Protein 7C65 (pdb70)

Solvent-accessible surface area: 5683 Å² total; per-residue (Å²): 187,48,14,76,84,1,59,52,103,42,13,69,70,55,2,42,142,18,132,49,23,1,0,0,1,0,31,0,59,175,12,34,79,0,89,146,19,50,82,52,2,50,90,0,21,146,149,16,66,62,88,3,85,8,17,46,0,32,26,88,76,5,88,62,4,9,56,142,61,31,28,217,57,25,5,2,5,5,1,2,33,120,34,112,103,96,43,52,22,105,26,97,47,60,63,113,62,3,20,98,8,0,75,162,39,103

B-factor: mean 19.18, std 9.58, range [7.6, 83.59]

Structure (mmCIF, N/CA/C/O backbone):
data_7C65
#
_entry.id   7C65
#
_cell.length_a   24.004
_cell.length_b   64.333
_cell.length_c   29.487
_cell.angle_alpha   90.000
_cell.angle_beta   96.010
_cell.angle_gamma   90.000
#
_symmetry.space_group_name_H-M   'P 1 21 1'
#
loop_
_entity.id
_entity.type
_entity.pdbx_description
1 polymer 'Thioredoxin M1, chloroplastic'
2 non-polymer 'SODIUM ION'
3 water water
#
loop_
_atom_site.group_PDB
_atom_site.id
_atom_site.type_symbol
_atom_site.label_atom_id
_atom_site.label_alt_id
_atom_site.label_comp_id
_atom_site.label_asym_id
_atom_site.label_entity_id
_atom_site.label_seq_id
_atom_site.pdbx_PDB_ins_code
_atom_site.Cartn_x
_atom_site.Cartn_y
_atom_site.Cartn_z
_atom_site.occupancy
_atom_site.B_iso_or_equiv
_atom_site.auth_seq_id
_atom_site.auth_comp_id
_atom_site.auth_asym_id
_atom_site.auth_atom_id
_atom_site.pdbx_PDB_model_num
ATOM 1 N N . THR A 1 4 ? 1.893 7.991 -20.779 1.00 30.06 7 THR A N 1
ATOM 2 C CA . THR A 1 4 ? 2.098 9.224 -20.010 1.00 25.52 7 THR A CA 1
ATOM 3 C C . THR A 1 4 ? 0.831 9.754 -19.388 1.00 22.06 7 THR A C 1
ATOM 4 O O . THR A 1 4 ? -0.186 9.899 -20.088 1.00 23.13 7 THR A O 1
ATOM 8 N N . GLY A 1 5 ? 0.800 10.065 -18.097 1.00 19.36 8 GLY A N 1
ATOM 9 C CA . GLY A 1 5 ? -0.461 10.590 -17.538 1.00 17.87 8 GLY A CA 1
ATOM 10 C C . GLY A 1 5 ? -0.065 11.345 -16.275 1.00 15.73 8 GLY A C 1
ATOM 11 O O . GLY A 1 5 ? 1.089 11.729 -16.032 1.00 18.61 8 GLY A O 1
ATOM 12 N N . ILE A 1 6 ? -1.088 11.552 -15.452 1.00 15.56 9 ILE A N 1
ATOM 13 C CA . ILE A 1 6 ? -0.877 12.358 -14.256 1.00 14.22 9 ILE A CA 1
ATOM 14 C C . ILE A 1 6 ? -0.053 11.565 -13.248 1.00 13.66 9 ILE A C 1
ATOM 15 O O . ILE A 1 6 ? 0.006 10.342 -13.257 1.00 15.08 9 ILE A O 1
ATOM 20 N N . PRO A 1 7 ? 0.603 12.303 -12.351 1.00 13.52 10 PRO A N 1
ATOM 21 C CA . PRO A 1 7 ? 1.361 11.635 -11.290 1.00 14.08 10 PRO A CA 1
ATOM 22 C C . PRO A 1 7 ? 0.478 10.778 -10.377 1.00 12.13 10 PRO A C 1
ATOM 23 O O . PRO A 1 7 ? -0.728 10.964 -10.248 1.00 12.86 10 PRO A O 1
ATOM 27 N N . VAL A 1 8 ? 1.166 9.818 -9.749 1.00 13.35 11 VAL A N 1
ATOM 28 C CA . VAL A 1 8 ? 0.529 8.880 -8.862 1.00 12.87 11 VAL A CA 1
ATOM 29 C C . VAL A 1 8 ? 0.533 9.35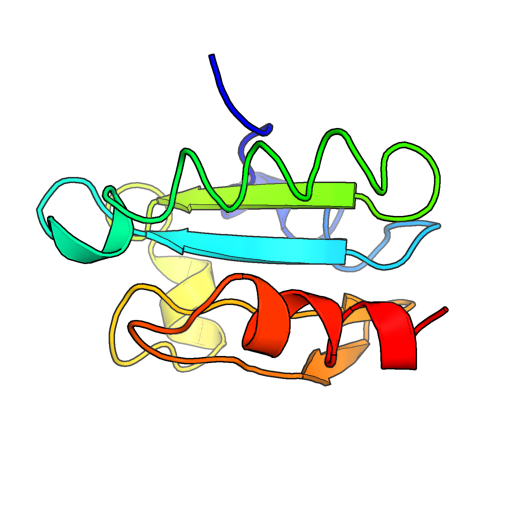5 -7.422 1.00 10.89 11 VAL A C 1
ATOM 30 O O . VAL A 1 8 ? 1.523 9.976 -6.986 1.00 12.00 11 VAL A O 1
ATOM 34 N N . VAL A 1 9 ? -0.532 9.091 -6.657 1.00 11.39 12 VAL A N 1
ATOM 35 C CA . VAL A 1 9 ? -0.494 9.147 -5.201 1.00 11.69 12 VAL A CA 1
ATOM 36 C C . VAL A 1 9 ? -0.791 7.717 -4.708 1.00 11.61 12 VAL A C 1
ATOM 37 O O . VAL A 1 9 ? -1.485 6.928 -5.320 1.00 12.52 12 VAL A O 1
ATOM 41 N N . ASN A 1 10 ? -0.209 7.418 -3.532 1.00 12.55 13 ASN A N 1
ATOM 42 C CA . ASN A 1 10 ? -0.429 6.106 -2.935 1.00 13.57 13 ASN A CA 1
ATOM 43 C C . ASN A 1 10 ? -0.683 6.302 -1.433 1.00 14.21 13 ASN A C 1
ATOM 44 O O . ASN A 1 10 ? -0.737 7.433 -0.928 1.00 14.49 13 ASN A O 1
ATOM 49 N N . ASP A 1 11 ? -0.832 5.188 -0.754 1.00 15.86 14 ASP A N 1
ATOM 50 C CA . ASP A 1 11 ? -1.190 5.293 0.658 1.00 16.42 14 ASP A CA 1
ATOM 51 C C . ASP A 1 11 ? -0.083 6.011 1.4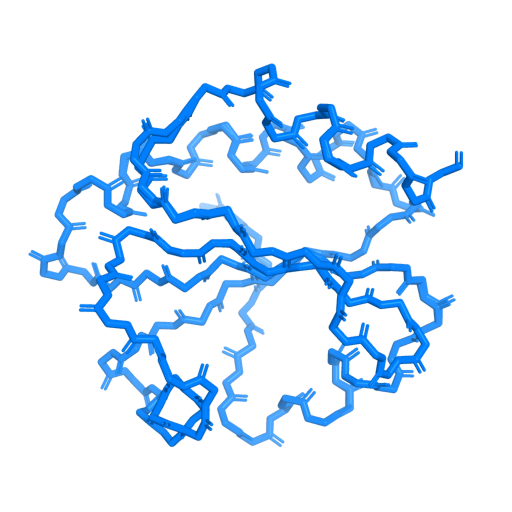14 1.00 18.04 14 ASP A C 1
ATOM 52 O O . ASP A 1 11 ? -0.352 6.810 2.333 1.00 20.82 14 ASP A O 1
ATOM 57 N N . SER A 1 12 ? 1.171 5.762 1.067 1.00 18.82 15 SER A N 1
ATOM 58 C CA . SER A 1 12 ? 2.300 6.398 1.714 1.00 22.69 15 SER A CA 1
ATOM 59 C C . SER A 1 12 ? 2.371 7.925 1.600 1.00 20.41 15 SER A C 1
ATOM 60 O O . SER A 1 12 ? 2.821 8.610 2.514 1.00 21.94 15 SER A O 1
ATOM 63 N N . THR A 1 13 ? 1.916 8.419 0.461 1.00 16.83 16 THR A N 1
ATOM 64 C CA . THR A 1 13 ? 2.073 9.866 0.100 1.00 15.13 16 THR A CA 1
ATOM 65 C C . THR A 1 13 ? 0.775 10.637 0.149 1.00 13.21 16 THR A C 1
ATOM 66 O O . THR A 1 13 ? 0.765 11.812 -0.181 1.00 14.39 16 THR A O 1
ATOM 70 N N . TRP A 1 14 ? -0.328 9.984 0.559 1.00 13.04 17 TRP A N 1
ATOM 71 C CA . TRP A 1 14 ? -1.629 10.662 0.598 1.00 12.54 17 TRP A CA 1
ATOM 72 C C . TRP A 1 14 ? -1.595 11.939 1.422 1.00 12.13 17 TRP A C 1
ATOM 73 O O . TRP A 1 14 ? -2.037 13.013 0.971 1.00 11.71 17 TRP A O 1
ATOM 84 N N . ASP A 1 15 ? -1.075 11.864 2.638 1.00 13.29 18 ASP A N 1
ATOM 85 C CA . ASP A 1 15 ? -1.058 13.045 3.470 1.00 15.36 18 ASP A CA 1
ATOM 86 C C . ASP A 1 15 ? -0.252 14.173 2.868 1.00 15.07 18 ASP A C 1
ATOM 87 O O . ASP A 1 15 ? -0.682 15.333 2.751 1.00 15.74 18 ASP A O 1
ATOM 92 N N A SER A 1 16 ? 0.999 13.872 2.444 0.61 15.98 19 SER A N 1
ATOM 93 N N B SER A 1 16 ? 0.994 13.904 2.438 0.39 16.15 19 SER A N 1
ATOM 94 C CA A SER A 1 16 ? 1.910 14.899 1.961 0.61 15.84 19 SER A CA 1
ATOM 95 C CA B SER A 1 16 ? 1.765 15.061 1.976 0.39 16.03 19 SER A CA 1
ATOM 96 C C A SER A 1 16 ? 1.525 15.448 0.575 0.61 14.52 19 SER A C 1
ATOM 97 C C B SER A 1 16 ? 1.269 15.553 0.622 0.39 14.74 19 SER A C 1
ATOM 98 O O A SER A 1 16 ? 1.801 16.654 0.374 0.61 16.99 19 SER A O 1
ATOM 99 O O B SER A 1 16 ? 1.170 16.764 0.400 0.39 14.02 19 SER A O 1
ATOM 104 N N . LEU A 1 17 ? 0.948 14.673 -0.306 1.00 12.56 20 LEU A N 1
ATOM 105 C CA . LEU A 1 17 ? 0.612 15.159 -1.640 1.00 11.91 20 LEU A CA 1
ATOM 106 C C . LEU A 1 17 ? -0.797 15.711 -1.744 1.00 10.87 20 LEU A C 1
ATOM 107 O O . LEU A 1 17 ? -1.017 16.670 -2.503 1.00 11.89 20 LEU A O 1
ATOM 112 N N . VAL A 1 18 ? -1.731 15.130 -1.005 1.00 10.65 21 VAL A N 1
ATOM 113 C CA . VAL A 1 18 ? -3.150 15.544 -1.166 1.00 10.20 21 VAL A CA 1
ATOM 114 C C . VAL A 1 18 ? -3.508 16.443 -0.005 1.00 10.02 21 VAL A C 1
ATOM 115 O O . VAL A 1 18 ? -3.920 17.595 -0.182 1.00 12.41 21 VAL A O 1
ATOM 119 N N . LEU A 1 19 ? -3.376 15.976 1.256 1.00 10.85 22 LEU A N 1
ATOM 120 C CA . LEU A 1 19 ? -3.954 16.733 2.361 1.00 11.60 22 LEU A CA 1
ATOM 121 C C . LEU A 1 19 ? -3.131 17.988 2.703 1.00 11.88 22 LEU A C 1
ATOM 122 O O . LEU A 1 19 ? -3.692 18.945 3.232 1.00 13.44 22 LEU A O 1
ATOM 127 N N . LYS A 1 20 ? -1.835 17.952 2.396 1.00 13.01 23 LYS A N 1
ATOM 128 C CA . LYS A 1 20 ? -0.964 19.092 2.758 1.00 13.85 23 LYS A CA 1
ATOM 129 C C . LYS A 1 20 ? -0.629 19.937 1.554 1.00 13.85 23 LYS A C 1
ATOM 130 O O . LYS A 1 20 ? 0.224 20.844 1.609 1.00 16.81 23 LYS A O 1
ATOM 136 N N . ALA A 1 21 ? -1.260 19.704 0.412 1.00 12.91 24 ALA A N 1
ATOM 137 C CA . ALA A 1 21 ? -0.922 20.483 -0.771 1.00 13.86 24 ALA A CA 1
ATOM 138 C C . ALA A 1 21 ? -1.215 21.963 -0.665 1.00 13.88 24 ALA A C 1
ATOM 139 O O . ALA A 1 21 ? -2.163 22.359 0.025 1.00 14.84 24 ALA A O 1
ATOM 141 N N A ASP A 1 22 ? -0.433 22.799 -1.324 0.38 16.00 25 ASP A N 1
ATOM 142 N N B ASP A 1 22 ? -0.413 22.758 -1.336 0.62 16.08 25 ASP A N 1
ATOM 143 C CA A ASP A 1 22 ? -0.658 24.238 -1.383 0.38 16.97 25 ASP A CA 1
ATOM 144 C CA B ASP A 1 22 ? -0.623 24.199 -1.374 0.62 16.88 25 ASP A CA 1
ATOM 145 C C A ASP A 1 22 ? -1.531 24.778 -2.506 0.38 17.32 25 ASP A C 1
ATOM 146 C C B ASP A 1 22 ? -1.827 24.562 -2.231 0.62 16.54 25 ASP A C 1
ATOM 147 O O A ASP A 1 22 ? -1.670 26.018 -2.574 0.38 20.30 25 ASP A O 1
ATOM 148 O O B ASP A 1 22 ? -2.545 25.525 -1.964 0.62 20.10 25 ASP A O 1
ATOM 157 N N A GLU A 1 23 ? -2.105 23.970 -3.358 0.33 16.02 26 GLU A N 1
ATOM 158 N N B GLU A 1 23 ? -2.094 23.817 -3.280 0.67 16.20 26 GLU A N 1
ATOM 159 C CA A GLU A 1 23 ? -3.115 24.241 -4.345 0.33 15.36 26 GLU A CA 1
ATOM 160 C CA B GLU A 1 23 ? -2.999 24.014 -4.379 0.67 15.05 26 GLU A CA 1
ATOM 161 C C A GLU A 1 23 ? -4.230 23.209 -4.200 0.33 13.63 26 GLU A C 1
ATOM 162 C C B GLU A 1 23 ? -4.241 23.167 -4.189 0.67 13.03 26 GLU A C 1
ATOM 163 O O A GLU A 1 23 ? -3.997 22.162 -3.601 0.33 10.44 26 GLU A O 1
ATOM 164 O O B GLU A 1 23 ? -4.146 22.148 -3.504 0.67 12.95 26 GLU A O 1
ATOM 175 N N . PRO A 1 24 ? -5.413 23.479 -4.727 1.00 12.21 27 PRO A N 1
ATOM 176 C CA . PRO A 1 24 ? -6.467 22.460 -4.751 1.00 11.25 27 PRO A CA 1
ATOM 177 C C . PRO A 1 24 ? -5.958 21.240 -5.456 1.00 9.95 27 PRO A C 1
ATOM 178 O O . PRO A 1 24 ? -5.088 21.297 -6.360 1.00 11.09 27 PRO A O 1
ATOM 182 N N . VAL A 1 25 ? -6.492 20.070 -5.062 1.00 9.70 28 VAL A N 1
ATOM 183 C CA . VAL A 1 25 ? -6.064 18.792 -5.593 1.00 9.51 28 VAL A CA 1
ATOM 184 C C . VAL A 1 25 ? -7.233 18.009 -6.132 1.00 8.58 28 VAL A C 1
ATOM 185 O O . VAL A 1 25 ? -8.283 17.899 -5.482 1.00 10.54 28 VAL A O 1
ATOM 189 N N . PHE A 1 26 ? -7.061 17.465 -7.311 1.00 8.52 29 PHE A N 1
ATOM 190 C CA . PHE A 1 26 ? -7.949 16.508 -7.980 1.00 8.33 29 PHE A CA 1
ATOM 191 C C . PHE A 1 26 ? -7.368 15.115 -7.890 1.00 7.89 29 PHE A C 1
ATOM 192 O O . PHE A 1 26 ? -6.226 14.911 -8.348 1.00 9.22 29 PHE A O 1
ATOM 200 N N . VAL A 1 27 ? -8.097 14.168 -7.328 1.00 8.02 30 VAL A N 1
ATOM 201 C CA . VAL A 1 27 ? -7.658 12.804 -7.182 1.00 8.39 30 VAL A CA 1
ATOM 202 C C . VAL A 1 27 ? -8.582 11.875 -7.961 1.00 7.60 30 VAL A C 1
ATOM 203 O O . VAL A 1 27 ? -9.804 11.906 -7.778 1.00 8.90 30 VAL A O 1
ATOM 207 N N . ASP A 1 28 ? -7.988 11.056 -8.825 1.00 8.42 31 ASP A N 1
ATOM 208 C CA . ASP A 1 28 ? -8.638 10.027 -9.617 1.00 8.78 31 ASP A CA 1
ATOM 209 C C . ASP A 1 28 ? -8.415 8.655 -8.992 1.00 8.05 31 ASP A C 1
ATOM 210 O O . ASP A 1 28 ? -7.287 8.153 -9.070 1.00 9.83 31 ASP A O 1
ATOM 215 N N . PHE A 1 29 ? -9.440 8.067 -8.393 1.00 8.60 32 PHE A N 1
ATOM 216 C CA . PHE A 1 29 ? -9.418 6.704 -7.912 1.00 9.13 32 PHE A CA 1
ATOM 217 C C . PHE A 1 29 ? -9.819 5.778 -9.056 1.00 9.26 32 PHE A C 1
ATOM 218 O O . PHE A 1 29 ? -10.910 5.924 -9.608 1.00 10.50 32 PHE A O 1
ATOM 226 N N . TRP A 1 30 ? -8.947 4.840 -9.406 1.00 10.54 33 TRP A N 1
ATOM 227 C CA . TRP A 1 30 ? -9.087 3.969 -10.551 1.00 11.22 33 TRP A CA 1
ATOM 228 C C . TRP A 1 30 ? -8.463 2.611 -10.241 1.00 11.96 33 TRP A C 1
ATOM 229 O O . TRP A 1 30 ? -7.818 2.451 -9.218 1.00 12.25 33 TRP A O 1
ATOM 240 N N . ALA A 1 31 ? -8.665 1.638 -11.137 1.00 13.53 34 ALA A N 1
ATOM 241 C CA . ALA A 1 31 ? -7.916 0.395 -11.037 1.00 16.11 34 ALA A CA 1
ATOM 242 C C . ALA A 1 31 ? -7.896 -0.280 -12.398 1.00 17.10 34 ALA A C 1
ATOM 243 O O . ALA A 1 31 ? -8.775 -0.131 -13.251 1.00 17.70 34 ALA A O 1
ATOM 245 N N . PRO A 1 32 ? -6.848 -1.082 -12.664 1.00 19.94 35 PRO A N 1
ATOM 246 C CA . PRO A 1 32 ? -6.752 -1.661 -14.008 1.00 20.84 35 PRO A CA 1
ATOM 247 C C . PRO A 1 32 ? -7.807 -2.734 -14.338 1.00 19.97 35 PRO A C 1
ATOM 248 O O . PRO A 1 32 ? -7.885 -3.031 -15.542 1.00 22.04 35 PRO A O 1
ATOM 252 N N . TRP A 1 33 ? -8.526 -3.245 -13.363 1.00 20.53 36 TRP A N 1
ATOM 253 C CA . TRP A 1 33 ? -9.604 -4.205 -13.647 1.00 19.87 36 TRP A CA 1
ATOM 254 C C . TRP A 1 33 ? -10.872 -3.473 -14.083 1.00 19.84 36 TRP A C 1
ATOM 255 O O . TRP A 1 33 ? -11.814 -4.139 -14.558 1.00 21.52 36 TRP A O 1
ATOM 266 N N . CYS A 1 34 ? -10.885 -2.144 -13.925 1.00 20.24 37 CYS A N 1
ATOM 267 C CA . CYS A 1 34 ? -12.102 -1.389 -14.243 1.00 19.89 37 CYS A CA 1
ATOM 268 C C . CYS A 1 34 ? -11.902 -0.535 -15.476 1.00 20.07 37 CYS A C 1
ATOM 269 O O . CYS A 1 34 ? -11.310 0.557 -15.438 1.00 20.52 37 CYS A O 1
ATOM 272 N N . GLY A 1 35 ? -12.411 -1.054 -16.595 1.00 20.47 38 GLY A N 1
ATOM 273 C CA . GLY A 1 35 ? -12.214 -0.357 -17.839 1.00 21.01 38 GLY A CA 1
ATOM 274 C C . GLY A 1 35 ? -12.777 1.057 -17.850 1.00 20.32 38 GLY A C 1
ATOM 275 O O . GLY A 1 35 ? -12.060 1.951 -18.287 1.00 20.08 38 GLY A O 1
ATOM 276 N N . PRO A 1 36 ? -13.985 1.386 -17.422 1.00 20.13 39 PRO A N 1
ATOM 277 C CA . PRO A 1 36 ? -14.449 2.794 -17.349 1.00 18.79 39 PRO A CA 1
ATOM 278 C C . PRO A 1 36 ? -13.516 3.675 -16.535 1.00 17.42 39 PRO A C 1
ATOM 279 O O . PRO A 1 36 ? -13.397 4.852 -16.848 1.00 19.39 39 PRO A O 1
ATOM 283 N N . SER A 1 37 ? -12.855 3.181 -15.520 1.00 16.03 40 SER A N 1
ATOM 284 C CA . SER A 1 37 ? -11.930 4.021 -14.740 1.00 15.69 40 SER A CA 1
ATOM 285 C C . SER A 1 37 ? -10.642 4.296 -15.490 1.00 16.19 40 SER A C 1
ATOM 286 O O . SER A 1 37 ? -9.987 5.318 -15.137 1.00 19.81 40 SER A O 1
ATOM 289 N N . LYS A 1 38 ? -10.278 3.478 -16.449 1.00 18.29 41 LYS A N 1
ATOM 290 C CA . LYS A 1 38 ? -9.170 3.745 -17.363 1.00 20.43 41 LYS A CA 1
ATOM 291 C C . LYS A 1 38 ? -9.624 4.637 -18.510 1.00 19.50 41 LYS A C 1
ATOM 292 O O . LYS A 1 38 ? -8.787 5.411 -18.978 1.00 21.41 41 LYS A O 1
ATOM 298 N N A MET A 1 39 ? -10.864 4.568 -18.966 0.88 18.78 42 MET A N 1
ATOM 299 N N B MET A 1 39 ? -10.875 4.514 -18.913 0.12 19.49 42 MET A N 1
ATOM 300 C CA A MET A 1 39 ? -11.280 5.307 -20.159 0.88 20.06 42 MET A CA 1
ATOM 301 C CA B MET A 1 39 ? -11.478 5.168 -20.064 0.12 20.23 42 MET A CA 1
ATOM 302 C C A MET A 1 39 ? -11.361 6.804 -19.890 0.88 18.00 42 MET A C 1
ATOM 303 C C B MET A 1 39 ? -11.377 6.686 -19.932 0.12 18.11 42 MET A C 1
ATOM 304 O O A MET A 1 39 ? -11.454 7.645 -20.814 0.88 20.29 42 MET A O 1
ATOM 305 O O B MET A 1 39 ? -11.380 7.412 -20.928 0.12 19.18 42 MET A O 1
ATOM 314 N N A ILE A 1 40 ? -11.330 7.230 -18.628 0.85 14.55 43 ILE A N 1
ATOM 315 N N B ILE A 1 40 ? -11.288 7.147 -18.694 0.15 15.48 43 ILE A N 1
ATOM 316 C CA A ILE A 1 40 ? -11.346 8.656 -18.348 0.85 13.50 43 ILE A CA 1
ATOM 317 C CA B ILE A 1 40 ? -11.326 8.544 -18.306 0.15 14.07 43 ILE A CA 1
ATOM 318 C C A ILE A 1 40 ? -9.959 9.243 -18.473 0.85 13.43 43 ILE A C 1
ATOM 319 C C B ILE A 1 40 ? -9.973 9.221 -18.462 0.15 13.66 43 ILE A C 1
ATOM 320 O O A ILE A 1 40 ? -9.811 10.468 -18.373 0.85 13.75 43 ILE A O 1
ATOM 321 O O B ILE A 1 40 ? -9.888 10.451 -18.379 0.15 13.62 43 ILE A O 1
ATOM 330 N N . ASP A 1 41 ? -8.900 8.464 -18.688 1.00 13.84 44 ASP A N 1
ATOM 331 C CA . ASP A 1 41 ? -7.558 9.038 -18.630 1.00 14.90 44 ASP A CA 1
ATOM 332 C C . ASP A 1 41 ? -7.353 10.130 -19.659 1.00 14.24 44 ASP A C 1
ATOM 333 O O . ASP A 1 41 ? -6.796 11.196 -19.297 1.00 13.81 44 ASP A O 1
ATOM 338 N N . PRO A 1 42 ? -7.734 10.015 -20.927 1.00 14.78 45 PRO A N 1
ATOM 339 C CA . PRO A 1 42 ? -7.553 11.182 -21.810 1.00 14.46 45 PRO A CA 1
ATOM 340 C C . PRO A 1 42 ? -8.228 12.446 -21.285 1.00 12.84 45 PRO A C 1
ATOM 341 O O . PRO A 1 42 ? -7.628 13.523 -21.380 1.00 12.82 45 PRO A O 1
ATOM 345 N N A ILE A 1 4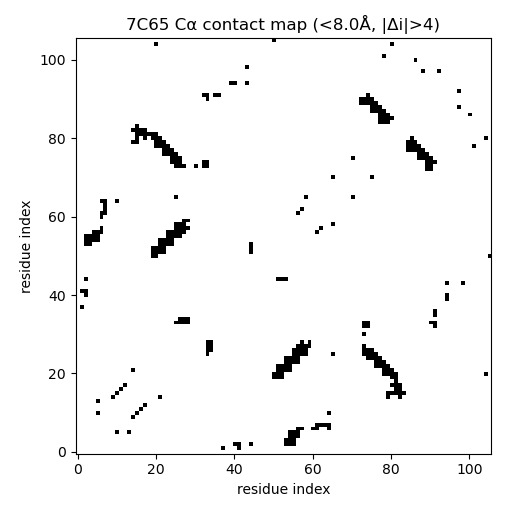3 ? -9.438 12.331 -20.745 0.48 13.36 46 ILE A N 1
ATOM 346 N N B ILE A 1 43 ? -9.452 12.418 -20.725 0.52 13.19 46 ILE A N 1
ATOM 347 C CA A ILE A 1 43 ? -10.121 13.493 -20.169 0.48 12.63 46 ILE A CA 1
ATOM 348 C CA B ILE A 1 43 ? -9.978 13.725 -20.277 0.52 12.81 46 ILE A CA 1
ATOM 349 C C A ILE A 1 43 ? -9.314 14.074 -19.019 0.48 11.27 46 ILE A C 1
ATOM 350 C C B ILE A 1 43 ? -9.343 14.145 -18.945 0.52 10.95 46 ILE A C 1
ATOM 351 O O A ILE A 1 43 ? -9.036 15.274 -18.975 0.48 11.71 46 ILE A O 1
ATOM 352 O O B ILE A 1 43 ? -9.233 15.356 -18.711 0.52 10.41 46 ILE A O 1
ATOM 361 N N . VAL A 1 44 ? -8.930 13.237 -18.078 1.00 11.16 47 VAL A N 1
ATOM 362 C CA . VAL A 1 44 ? -8.162 13.706 -16.903 1.00 11.31 47 VAL A CA 1
ATOM 363 C C . VAL A 1 44 ? -6.861 14.345 -17.355 1.00 11.25 47 VAL A C 1
ATOM 364 O O . VAL A 1 44 ? -6.450 15.381 -16.823 1.00 11.88 47 VAL A O 1
ATOM 368 N N . ASN A 1 45 ? -6.184 13.754 -18.336 1.00 11.59 48 ASN A N 1
ATOM 369 C CA . ASN A 1 45 ? -4.971 14.383 -18.836 1.00 12.95 48 ASN A CA 1
ATOM 370 C C . ASN A 1 45 ? -5.235 15.742 -19.454 1.00 12.10 48 ASN A C 1
ATOM 371 O O . ASN A 1 45 ? -4.436 16.656 -19.277 1.00 13.97 48 ASN A O 1
ATOM 376 N N . GLU A 1 46 ? -6.347 15.894 -20.179 1.00 12.12 49 GLU A N 1
ATOM 377 C CA . GLU A 1 46 ? -6.663 17.219 -20.714 1.00 12.89 49 GLU A CA 1
ATOM 378 C C . GLU A 1 46 ? -6.890 18.225 -19.607 1.00 12.78 49 GLU A C 1
ATOM 379 O O . GLU A 1 46 ? -6.437 19.369 -19.701 1.00 14.02 49 GLU A O 1
ATOM 385 N N . LEU A 1 47 ? -7.589 17.797 -18.565 1.00 12.30 50 LEU A N 1
ATOM 386 C CA . LEU A 1 47 ? -7.802 18.695 -17.440 1.00 12.27 50 LEU A CA 1
ATOM 387 C C . LEU A 1 47 ? -6.490 19.054 -16.764 1.00 11.47 50 LEU A C 1
ATOM 388 O O . LEU A 1 47 ? -6.251 20.200 -16.396 1.00 13.55 50 LEU A O 1
ATOM 393 N N . ALA A 1 48 ? -5.600 18.073 -16.583 1.00 11.51 51 ALA A N 1
ATOM 394 C CA . ALA A 1 48 ? -4.344 18.350 -15.881 1.00 12.97 51 ALA A CA 1
ATOM 395 C C . ALA A 1 48 ? -3.495 19.348 -16.659 1.00 15.52 51 ALA A C 1
ATOM 396 O O . ALA A 1 48 ? -2.813 20.182 -16.035 1.00 18.19 51 ALA A O 1
ATOM 398 N N A GLN A 1 49 ? -3.520 19.284 -17.985 0.27 16.77 52 GLN A N 1
ATOM 399 N N B GLN A 1 49 ? -3.546 19.253 -17.981 0.73 16.25 52 GLN A N 1
ATOM 400 C CA A GLN A 1 49 ? -2.763 20.255 -18.784 0.27 18.82 52 GLN A CA 1
ATOM 401 C CA B GLN A 1 49 ? -2.773 20.213 -18.808 0.73 18.75 52 GLN A CA 1
ATOM 402 C C A GLN A 1 49 ? -3.424 21.623 -18.718 0.27 18.91 52 GLN A C 1
ATOM 403 C C B GLN A 1 49 ? -3.417 21.578 -18.707 0.73 18.66 52 GLN A C 1
ATOM 404 O O A GLN A 1 49 ? -2.773 22.644 -18.559 0.27 20.71 52 GLN A O 1
ATOM 405 O O B GLN A 1 49 ? -2.805 22.602 -18.512 0.73 21.25 52 GLN A O 1
ATOM 416 N N . LYS A 1 50 ? -4.757 21.651 -18.843 1.00 18.09 53 LYS A N 1
ATOM 417 C CA . LYS A 1 50 ? -5.440 22.950 -18.855 1.00 19.82 53 LYS A CA 1
ATOM 418 C C . LYS A 1 50 ? -5.290 23.698 -17.547 1.00 18.42 53 LYS A C 1
ATOM 419 O O . LYS A 1 50 ? -5.082 24.916 -17.534 1.00 21.28 53 LYS A O 1
ATOM 425 N N . TYR A 1 51 ? -5.396 22.957 -16.456 1.00 16.14 54 TYR A N 1
ATOM 426 C CA . TYR A 1 51 ? -5.408 23.560 -15.098 1.00 16.57 54 TYR A CA 1
ATOM 427 C C . TYR A 1 51 ? -4.013 23.556 -14.456 1.00 17.06 54 TYR A C 1
ATOM 428 O O . TYR A 1 51 ? -3.897 23.805 -13.221 1.00 16.65 54 TYR A O 1
ATOM 437 N N . ALA A 1 52 ? -2.990 23.276 -15.297 1.00 20.24 55 ALA A N 1
ATOM 438 C CA . ALA A 1 52 ? -1.653 23.172 -14.722 1.00 22.93 55 ALA A CA 1
ATOM 439 C C . ALA A 1 52 ? -1.366 24.468 -13.968 1.00 24.28 55 ALA A C 1
ATOM 440 O O . ALA A 1 52 ? -1.690 25.569 -14.456 1.00 25.68 55 ALA A O 1
ATOM 442 N N . GLY A 1 53 ? -0.774 24.336 -12.810 1.00 25.74 56 GLY A N 1
ATOM 443 C CA . GLY A 1 53 ? -0.365 25.443 -11.970 1.00 27.39 56 GLY A CA 1
ATOM 444 C C . GLY A 1 53 ? -1.500 26.037 -11.165 1.00 26.32 56 GLY A C 1
ATOM 445 O O . GLY A 1 53 ? -1.260 26.905 -10.305 1.00 34.53 56 GLY A O 1
ATOM 446 N N . GLN A 1 54 ? -2.737 25.647 -11.363 1.00 18.98 57 GLN A N 1
ATOM 447 C CA . GLN A 1 54 ? -3.841 26.011 -10.498 1.00 17.78 57 GLN A CA 1
ATOM 448 C C . GLN A 1 54 ? -4.367 24.870 -9.643 1.00 14.82 57 GLN A C 1
ATOM 449 O O . GLN A 1 54 ? -4.981 25.102 -8.637 1.00 17.53 57 GLN A O 1
ATOM 455 N N . PHE A 1 55 ? -4.113 23.634 -10.062 1.00 13.44 58 PHE A N 1
ATOM 456 C CA . PHE A 1 55 ? -4.570 22.425 -9.410 1.00 12.49 58 PHE A CA 1
ATOM 457 C C . PHE A 1 55 ? -3.448 21.407 -9.511 1.00 12.99 58 PHE A C 1
ATOM 458 O O . PHE A 1 55 ? -2.765 21.431 -10.540 1.00 15.11 58 PHE A O 1
ATOM 466 N N . LYS A 1 56 ? -3.312 20.587 -8.477 1.00 11.92 59 LYS A N 1
ATOM 467 C CA . LYS A 1 56 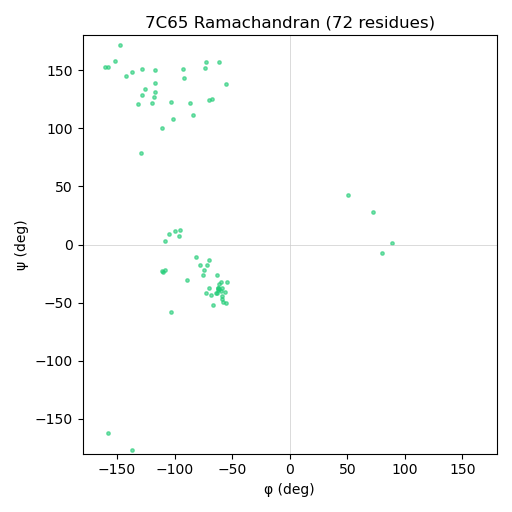? -2.551 19.362 -8.637 1.00 11.69 59 LYS A CA 1
ATOM 468 C C . LYS A 1 56 ? -3.470 18.213 -9.020 1.00 9.19 59 LYS A C 1
ATOM 469 O O . LYS A 1 56 ? -4.668 18.229 -8.642 1.00 10.70 59 LYS A O 1
ATOM 475 N N . PHE A 1 57 ? -2.968 17.247 -9.734 1.00 11.02 60 PHE A N 1
ATOM 476 C CA . PHE A 1 57 ? -3.690 16.079 -10.189 1.00 9.68 60 PHE A CA 1
ATOM 477 C C . PHE A 1 57 ? -2.931 14.802 -9.819 1.00 10.02 60 PHE A C 1
ATOM 478 O O . PHE A 1 57 ? -1.738 14.718 -10.135 1.00 10.93 60 PHE A O 1
ATOM 486 N N . TYR A 1 58 ? -3.600 13.863 -9.182 1.00 9.75 61 TYR A N 1
ATOM 487 C CA . TYR A 1 58 ? -3.010 12.575 -8.846 1.00 9.68 61 TYR A CA 1
ATOM 488 C C . TYR A 1 58 ? -3.976 11.446 -9.110 1.00 9.48 61 TYR A C 1
ATOM 489 O O . TYR A 1 58 ? -5.191 11.643 -8.979 1.00 10.43 61 TYR A O 1
ATOM 498 N N . LYS A 1 59 ? -3.437 10.292 -9.474 1.00 9.84 62 LYS A N 1
ATOM 499 C CA . LYS A 1 59 ? -4.270 9.093 -9.595 1.00 10.81 62 LYS A CA 1
ATOM 500 C C . LYS A 1 59 ? -3.807 8.056 -8.595 1.00 10.20 62 LYS A C 1
ATOM 501 O O . LYS A 1 59 ? -2.593 7.838 -8.371 1.00 12.29 62 LYS A O 1
ATOM 507 N N . LEU A 1 60 ? -4.787 7.395 -7.973 1.00 10.33 63 LEU A N 1
ATOM 508 C CA . LEU A 1 60 ? -4.565 6.352 -6.957 1.00 10.96 63 LEU A CA 1
ATOM 509 C C . LEU A 1 60 ? -5.195 5.072 -7.477 1.00 11.66 63 LEU A C 1
ATOM 510 O O . LEU A 1 60 ? -6.408 5.039 -7.768 1.00 11.87 63 LEU A O 1
ATOM 515 N N . ASN A 1 61 ? -4.361 4.052 -7.583 1.00 13.00 64 ASN A N 1
ATOM 516 C CA . ASN A 1 61 ? -4.765 2.724 -8.001 1.00 14.46 64 ASN A CA 1
ATOM 517 C C . ASN A 1 61 ? -5.293 1.963 -6.800 1.00 14.60 64 ASN A C 1
ATOM 518 O O . ASN A 1 61 ? -4.518 1.637 -5.910 1.00 16.94 64 ASN A O 1
ATOM 523 N N . THR A 1 62 ? -6.603 1.665 -6.745 1.00 14.62 65 THR A N 1
ATOM 524 C CA . THR A 1 62 ? -7.185 1.097 -5.533 1.00 17.10 65 THR A CA 1
ATOM 525 C C . THR A 1 62 ? -6.722 -0.372 -5.358 1.00 20.66 65 THR A C 1
ATOM 526 O O . THR A 1 62 ? -6.855 -0.852 -4.244 1.00 25.05 65 THR A O 1
ATOM 530 N N . ASP A 1 63 ? -6.217 -1.037 -6.381 1.00 22.19 66 ASP A N 1
ATOM 531 C CA . ASP A 1 63 ? -5.571 -2.357 -6.273 1.00 26.63 66 ASP A CA 1
ATOM 532 C C . ASP A 1 63 ? -4.219 -2.250 -5.549 1.00 25.46 66 ASP A C 1
ATOM 533 O O . ASP A 1 63 ? -3.873 -3.162 -4.762 1.00 31.35 66 ASP A O 1
ATOM 538 N N . GLU A 1 64 ? -3.457 -1.191 -5.780 1.00 21.93 67 GLU A N 1
ATOM 539 C CA . GLU A 1 64 ? -2.127 -1.004 -5.266 1.00 20.08 67 GLU A CA 1
ATOM 540 C C . GLU A 1 64 ? -2.077 -0.306 -3.903 1.00 19.22 67 GLU A C 1
ATOM 541 O O . GLU A 1 64 ? -1.190 -0.537 -3.081 1.00 22.16 67 GLU A O 1
ATOM 543 N N . SER A 1 65 ? -3.070 0.575 -3.672 1.00 18.19 68 SER A N 1
ATOM 544 C CA . SER A 1 65 ? -3.172 1.384 -2.466 1.00 17.95 68 SER A CA 1
ATOM 545 C C . SER A 1 65 ? -4.580 1.227 -1.891 1.00 18.75 68 SER A C 1
ATOM 546 O O . SER A 1 65 ? -5.470 2.080 -2.051 1.00 17.37 68 SER A O 1
ATOM 549 N N . PRO A 1 66 ? -4.808 0.117 -1.203 1.00 21.32 69 PRO A N 1
ATOM 550 C CA . PRO A 1 66 ? -6.165 -0.110 -0.689 1.00 21.07 69 PRO A CA 1
ATOM 551 C C . PRO A 1 66 ? -6.557 0.661 0.5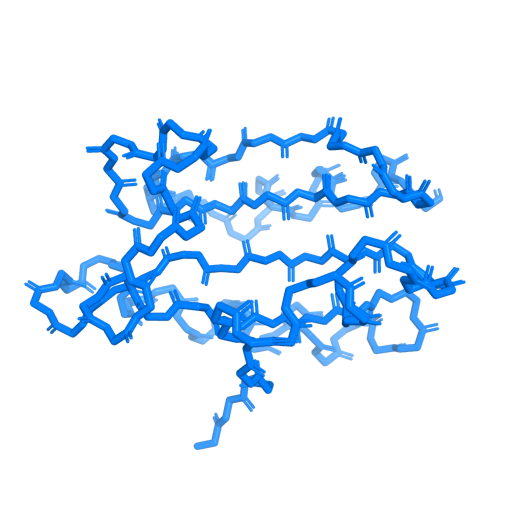61 1.00 20.42 69 PRO A C 1
ATOM 552 O O . PRO A 1 66 ? -7.748 0.777 0.858 1.00 20.47 69 PRO A O 1
ATOM 556 N N . ALA A 1 67 ? -5.626 1.213 1.340 1.00 19.49 70 ALA A N 1
ATOM 557 C CA . ALA A 1 67 ? -6.047 1.766 2.610 1.00 19.85 70 ALA A CA 1
ATOM 558 C C . ALA A 1 67 ? -6.824 3.059 2.417 1.00 17.05 70 ALA A C 1
ATOM 559 O O . ALA A 1 67 ? -7.847 3.263 3.098 1.00 18.58 70 ALA A O 1
ATOM 561 N N . THR A 1 68 ? -6.393 3.936 1.530 1.00 15.47 71 THR A N 1
ATOM 562 C CA . THR A 1 68 ? -7.020 5.248 1.381 1.00 14.49 71 THR A CA 1
ATOM 563 C C . THR A 1 68 ? -8.445 5.103 0.848 1.00 13.94 71 THR A C 1
ATOM 564 O O . THR A 1 68 ? -9.385 5.654 1.436 1.00 13.82 71 THR A O 1
ATOM 568 N N . PRO A 1 69 ? -8.697 4.393 -0.242 1.00 13.71 72 PRO A N 1
ATOM 569 C CA . PRO A 1 69 ? -10.108 4.253 -0.686 1.00 14.40 72 PRO A CA 1
ATOM 570 C C . PRO A 1 69 ? -10.999 3.616 0.378 1.00 15.66 72 PRO A C 1
ATOM 571 O O . PRO A 1 69 ? -12.165 4.010 0.516 1.00 17.16 72 PRO A O 1
ATOM 575 N N . GLY A 1 70 ? -10.465 2.641 1.127 1.00 17.87 73 GLY A N 1
ATOM 576 C CA . GLY A 1 70 ? -11.226 2.061 2.225 1.00 20.22 73 GLY A CA 1
ATOM 577 C C . GLY A 1 70 ? -11.641 3.098 3.244 1.00 19.68 73 GLY A C 1
ATOM 578 O O . GLY A 1 70 ? -12.786 3.209 3.662 1.00 20.10 73 GLY A O 1
ATOM 579 N N . GLN A 1 71 ? -10.664 3.921 3.684 1.00 17.99 74 GLN A N 1
ATOM 580 C CA . GLN A 1 71 ? -10.845 4.974 4.722 1.00 19.57 74 GLN A CA 1
ATOM 581 C C . GLN A 1 71 ? -11.848 5.986 4.238 1.00 16.40 74 GLN A C 1
ATOM 582 O O . GLN A 1 71 ? -12.662 6.478 5.053 1.00 18.30 74 GLN A O 1
ATOM 588 N N . TYR A 1 72 ? -11.849 6.333 2.960 1.00 14.64 75 TYR A N 1
ATOM 589 C CA . TYR A 1 72 ? -12.656 7.425 2.414 1.00 15.18 75 TYR A CA 1
ATOM 590 C C . TYR A 1 72 ? -13.973 6.907 1.824 1.00 17.09 75 TYR A C 1
ATOM 591 O O . TYR A 1 72 ? -14.725 7.663 1.206 1.00 20.94 75 TYR A O 1
ATOM 600 N N . GLY A 1 73 ? -14.270 5.631 2.001 1.00 17.56 76 GLY A N 1
ATOM 601 C CA . GLY A 1 73 ? -15.558 5.069 1.615 1.00 18.96 76 GLY A CA 1
ATOM 602 C C . GLY A 1 73 ? -15.780 4.925 0.127 1.00 18.23 76 GLY A C 1
ATOM 603 O O . GLY A 1 73 ? -16.915 4.973 -0.353 1.00 21.16 76 GLY A O 1
ATOM 604 N N . VAL A 1 74 ? -14.691 4.747 -0.618 1.00 17.12 77 VAL A N 1
ATOM 605 C CA . VAL A 1 74 ? -14.877 4.596 -2.076 1.00 16.41 77 VAL A CA 1
ATOM 606 C C . VAL A 1 74 ? -15.606 3.267 -2.328 1.00 18.65 77 VAL A C 1
ATOM 607 O O . VAL A 1 74 ? -15.126 2.261 -1.866 1.00 27.86 77 VAL A O 1
ATOM 611 N N . ARG A 1 75 ? -16.729 3.310 -3.044 1.00 18.83 78 ARG A N 1
ATOM 612 C CA . ARG A 1 75 ? -17.598 2.177 -3.307 1.00 19.49 78 ARG A CA 1
ATOM 613 C C . ARG A 1 75 ? -17.581 1.694 -4.752 1.00 19.84 78 ARG A C 1
ATOM 614 O O . ARG A 1 75 ? -17.897 0.540 -5.115 1.00 22.98 78 ARG A O 1
ATOM 622 N N . SER A 1 76 ? -17.205 2.572 -5.662 1.00 18.69 79 SER A N 1
ATOM 623 C CA . SER A 1 76 ? -17.152 2.263 -7.077 1.00 16.30 79 SER A CA 1
ATOM 624 C C . SER A 1 76 ? -16.071 3.156 -7.681 1.00 14.76 79 SER A C 1
ATOM 625 O O . SER A 1 76 ? -15.728 4.202 -7.103 1.00 16.10 79 SER A O 1
ATOM 628 N N . ILE A 1 77 ? -15.564 2.726 -8.821 1.00 14.06 80 ILE A N 1
ATOM 629 C CA . ILE A 1 77 ? -14.552 3.520 -9.549 1.00 13.23 80 ILE A CA 1
ATOM 630 C C . ILE A 1 77 ? -15.043 3.650 -10.981 1.00 12.54 80 ILE A C 1
ATOM 631 O O . ILE A 1 77 ? -15.757 2.754 -11.475 1.00 16.28 80 ILE A O 1
ATOM 636 N N . PRO A 1 78 ? -14.674 4.743 -11.646 1.00 12.69 81 PRO A N 1
ATOM 637 C CA . PRO A 1 78 ? -13.820 5.808 -11.130 1.00 11.21 81 PRO A CA 1
ATOM 638 C C . PRO A 1 78 ? -14.590 6.647 -10.126 1.00 10.25 81 PRO A C 1
ATOM 639 O O . PRO A 1 78 ? -15.800 6.776 -10.184 1.00 12.53 81 PRO A O 1
ATOM 643 N N . THR A 1 79 ? -13.836 7.218 -9.195 1.00 9.62 82 THR A N 1
ATOM 644 C CA . THR A 1 79 ? -14.280 8.236 -8.283 1.00 9.71 82 THR A CA 1
ATOM 645 C C . THR A 1 79 ? -13.274 9.369 -8.311 1.00 9.34 82 THR A C 1
ATOM 646 O O . THR A 1 79 ? -12.067 9.097 -8.182 1.00 10.29 82 THR A O 1
ATOM 650 N N A ILE A 1 80 ? -13.691 10.601 -8.470 0.64 8.72 83 ILE A N 1
ATOM 651 N N B ILE A 1 80 ? -13.754 10.584 -8.473 0.36 9.04 83 ILE A N 1
ATOM 652 C CA A ILE A 1 80 ? -12.885 11.803 -8.401 0.64 8.72 83 ILE A CA 1
ATOM 653 C CA B ILE A 1 80 ? -12.867 11.738 -8.358 0.36 8.87 83 ILE A CA 1
ATOM 654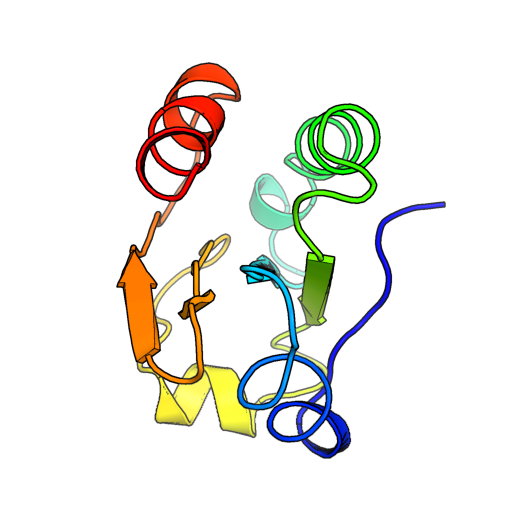 C C A ILE A 1 80 ? -13.189 12.470 -7.067 0.64 8.14 83 ILE A C 1
ATOM 655 C C B ILE A 1 80 ? -13.182 12.541 -7.120 0.36 8.35 83 ILE A C 1
ATOM 656 O O A ILE A 1 80 ? -14.368 12.547 -6.690 0.64 8.65 83 ILE A O 1
ATOM 657 O O B ILE A 1 80 ? -14.348 12.811 -6.822 0.36 9.76 83 ILE A O 1
ATOM 666 N N . MET A 1 81 ? -12.143 12.931 -6.384 1.00 7.98 84 MET A N 1
ATOM 667 C CA . MET A 1 81 ? -12.332 13.773 -5.219 1.00 8.42 84 MET A CA 1
ATOM 668 C C . MET A 1 81 ? -11.524 15.046 -5.379 1.00 9.28 84 MET A C 1
ATOM 669 O O . MET A 1 81 ? -10.438 15.016 -5.968 1.00 11.08 84 MET A O 1
ATOM 674 N N A ILE A 1 82 ? -12.074 16.121 -4.854 0.83 8.59 85 ILE A N 1
ATOM 675 N N B ILE A 1 82 ? -12.048 16.148 -4.863 0.17 8.68 85 ILE A N 1
ATOM 676 C CA A ILE A 1 82 ? -11.360 17.410 -4.831 0.83 8.94 85 ILE A CA 1
ATOM 677 C CA B ILE A 1 82 ? -11.449 17.472 -4.846 0.17 9.02 85 ILE A CA 1
ATOM 678 C C A ILE A 1 82 ? -11.132 17.783 -3.389 0.83 8.57 85 ILE A C 1
ATOM 679 C C B ILE A 1 82 ? -11.147 17.895 -3.412 0.17 8.71 85 ILE A C 1
ATOM 680 O O A ILE A 1 82 ? -12.060 17.709 -2.576 0.83 9.29 85 ILE A O 1
ATOM 681 O O B ILE A 1 82 ? -12.063 17.960 -2.586 0.17 9.52 85 ILE A O 1
ATOM 690 N N . PHE A 1 83 ? -9.886 18.181 -3.103 1.00 8.63 86 PHE A N 1
ATOM 691 C CA . PHE A 1 83 ? -9.475 18.631 -1.796 1.00 9.40 86 PHE A CA 1
ATOM 692 C C . PHE A 1 83 ? -8.944 20.042 -1.844 1.00 9.76 86 PHE A C 1
ATOM 693 O O . PHE A 1 83 ? -8.249 20.391 -2.810 1.00 11.17 86 PHE A O 1
ATOM 701 N N . VAL A 1 84 ? -9.255 20.836 -0.838 1.00 10.70 87 VAL A N 1
ATOM 702 C CA . VAL A 1 84 ? -8.705 22.192 -0.722 1.00 11.49 87 VAL A CA 1
ATOM 703 C C . VAL A 1 84 ? -8.196 22.355 0.706 1.00 11.72 87 VAL A C 1
ATOM 704 O O . VAL A 1 84 ? -9.013 22.213 1.652 1.00 12.66 87 VAL A O 1
ATOM 708 N N . ASN A 1 85 ? -6.942 22.634 0.904 1.00 12.91 88 ASN A N 1
ATOM 709 C CA . ASN A 1 85 ? -6.347 22.889 2.221 1.00 15.15 88 ASN A CA 1
ATOM 710 C C . ASN A 1 85 ? -6.702 21.807 3.225 1.00 14.82 88 ASN A C 1
ATOM 711 O O . ASN A 1 85 ? -7.035 21.990 4.404 1.00 18.87 88 ASN A O 1
ATOM 716 N N . GLY A 1 86 ? -6.649 20.548 2.787 1.00 13.53 89 GLY A N 1
ATOM 717 C CA . GLY A 1 86 ? -6.837 19.447 3.696 1.00 15.72 89 GLY A CA 1
ATOM 718 C C . GLY A 1 86 ? -8.284 19.008 3.884 1.00 16.71 89 GLY A C 1
ATOM 719 O O . GLY A 1 86 ? -8.531 18.079 4.679 1.00 23.88 89 GLY A O 1
ATOM 720 N N . GLU A 1 87 ? -9.225 19.617 3.207 1.00 14.76 90 GLU A N 1
ATOM 721 C CA . GLU A 1 87 ? -10.626 19.351 3.365 1.00 15.31 90 GLU A CA 1
ATOM 722 C C . GLU A 1 87 ? -11.196 18.816 2.066 1.00 12.93 90 GLU A C 1
ATOM 723 O O . GLU A 1 87 ? -10.993 19.364 0.986 1.00 12.43 90 GLU A O 1
ATOM 729 N N . LYS A 1 88 ? -11.948 17.698 2.120 1.00 13.35 91 LYS A N 1
ATOM 730 C CA . LYS A 1 88 ? -12.627 17.169 0.971 1.00 12.21 91 LYS A CA 1
ATOM 731 C C . LYS A 1 88 ? -13.765 18.109 0.613 1.00 12.66 91 LYS A C 1
ATOM 732 O O . LYS A 1 88 ? -14.636 18.423 1.443 1.00 18.19 91 LYS A O 1
ATOM 738 N N . LYS A 1 89 ? -13.793 18.582 -0.621 1.00 10.64 92 LYS A N 1
ATOM 739 C CA . LYS A 1 89 ? -14.757 19.564 -1.077 1.00 11.62 92 LYS A CA 1
ATOM 740 C C . LYS A 1 89 ? -15.763 19.008 -2.083 1.00 11.47 92 LYS A C 1
ATOM 741 O O . LYS A 1 89 ? -16.850 19.590 -2.220 1.00 14.06 92 LYS A O 1
ATOM 747 N N . ASP A 1 90 ? -15.444 17.924 -2.777 1.00 10.43 93 ASP A N 1
ATOM 748 C CA . ASP A 1 90 ? -16.358 17.343 -3.739 1.00 10.41 93 ASP A CA 1
ATOM 749 C C . ASP A 1 90 ? -15.986 15.906 -4.027 1.00 9.60 93 ASP A C 1
ATOM 750 O O . ASP A 1 90 ? -14.814 15.552 -3.900 1.00 10.06 93 ASP A O 1
ATOM 755 N N . THR A 1 91 ? -16.976 15.130 -4.402 1.00 10.03 94 THR A N 1
ATOM 756 C CA . THR A 1 91 ? -16.819 13.778 -4.851 1.00 10.07 94 THR A CA 1
ATOM 757 C C . THR A 1 91 ? -17.658 13.575 -6.103 1.00 9.73 94 THR A C 1
ATOM 758 O O . THR A 1 91 ? -18.863 13.836 -6.050 1.00 11.09 94 THR A O 1
ATOM 762 N N A ILE A 1 92 ? -17.021 13.122 -7.183 0.38 10.01 95 ILE A N 1
ATOM 763 N N B ILE A 1 92 ? -17.056 13.125 -7.196 0.62 9.87 95 ILE A N 1
ATOM 764 C CA A ILE A 1 92 ? -17.690 12.855 -8.445 0.38 10.14 95 ILE A CA 1
ATOM 765 C CA B ILE A 1 92 ? -17.741 13.001 -8.479 0.62 10.00 95 ILE A CA 1
ATOM 766 C C A ILE A 1 92 ? -17.455 11.397 -8.852 0.38 10.16 95 ILE A C 1
ATOM 767 C C B ILE A 1 92 ? -17.536 11.534 -8.863 0.62 9.75 95 ILE A C 1
ATOM 768 O O A ILE A 1 92 ? -16.373 10.981 -9.262 0.38 10.18 95 ILE A O 1
ATOM 769 O O B ILE A 1 92 ? -16.425 11.130 -9.223 0.62 11.39 95 ILE A O 1
ATOM 778 N N A ILE A 1 93 ? -18.545 10.660 -8.708 0.74 10.75 96 ILE A N 1
ATOM 779 N N B ILE A 1 93 ? -18.604 10.747 -8.787 0.26 10.45 96 ILE A N 1
ATOM 780 C CA A ILE A 1 93 ? -18.512 9.205 -8.850 0.74 11.65 96 ILE A CA 1
ATOM 781 C CA B ILE A 1 93 ? -18.446 9.302 -8.923 0.26 11.53 96 ILE A CA 1
ATOM 782 C C A ILE A 1 93 ? -19.100 8.861 -10.185 0.74 11.93 96 ILE A C 1
ATOM 783 C C B ILE A 1 93 ? -18.931 8.854 -10.293 0.26 12.17 96 ILE A C 1
ATOM 784 O O A ILE A 1 93 ? -20.229 9.259 -10.545 0.74 12.24 96 ILE A O 1
ATOM 785 O O B ILE A 1 93 ? -19.898 9.408 -10.827 0.26 11.06 96 ILE A O 1
ATOM 794 N N A GLY A 1 94 ? -18.388 8.103 -11.011 0.42 12.59 97 GLY A N 1
ATOM 795 N N B GLY A 1 94 ? -18.259 7.855 -10.853 0.58 13.74 97 GLY A N 1
ATOM 796 C CA A GLY A 1 94 ? -18.989 7.503 -12.204 0.42 13.81 97 GLY A CA 1
ATOM 797 C CA B GLY A 1 94 ? -18.642 7.341 -12.192 0.58 15.28 97 GLY A CA 1
ATOM 798 C C A GLY A 1 94 ? -18.510 8.050 -13.531 0.42 15.68 97 GLY A C 1
ATOM 799 C C B GLY A 1 94 ? -17.981 8.096 -13.330 0.58 15.44 97 GLY A C 1
ATOM 800 O O A GLY A 1 94 ? -17.635 8.923 -13.613 0.42 14.82 97 GLY A O 1
ATOM 801 O O B GLY A 1 94 ? -17.441 9.185 -13.162 0.58 17.33 97 GLY A O 1
ATOM 802 N N A ALA A 1 95 ? -19.107 7.516 -14.594 0.47 17.22 98 ALA A N 1
ATOM 803 N N B ALA A 1 95 ? -18.046 7.467 -14.511 0.53 15.00 98 ALA A N 1
ATOM 804 C CA A ALA A 1 95 ? -18.855 7.959 -15.954 0.47 17.94 98 ALA A CA 1
ATOM 805 C CA B ALA A 1 95 ? -17.337 7.933 -15.699 0.53 18.31 98 ALA A CA 1
ATOM 806 C C A ALA A 1 95 ? -19.489 9.316 -16.222 0.47 16.46 98 ALA A C 1
ATOM 807 C C B ALA A 1 95 ? -18.032 9.122 -16.339 0.53 18.21 98 ALA A C 1
ATOM 808 O O A ALA A 1 95 ? -20.654 9.466 -16.495 0.47 18.04 98 ALA A O 1
ATOM 809 O O B ALA A 1 95 ? -18.743 8.975 -17.345 0.53 21.46 98 ALA A O 1
ATOM 812 N N A VAL A 1 96 ? -18.575 10.288 -16.109 0.48 16.06 99 VAL A N 1
ATOM 813 N N B VAL A 1 96 ? -17.905 10.349 -15.850 0.52 16.80 99 VAL A N 1
ATOM 814 C CA A VAL A 1 96 ? -19.064 11.630 -16.352 0.48 16.20 99 VAL A CA 1
ATOM 815 C CA B VAL A 1 96 ? -18.766 11.453 -16.267 0.52 15.80 99 VAL A CA 1
ATOM 816 C C A VAL A 1 96 ? -18.251 12.219 -17.489 0.48 17.18 99 VAL A C 1
ATOM 817 C C B VAL A 1 96 ? -18.141 12.326 -17.335 0.52 15.98 99 VAL A C 1
ATOM 818 O O A VAL A 1 96 ? -17.226 11.737 -17.969 0.48 20.17 99 VAL A O 1
ATOM 819 O O B VAL A 1 96 ? -16.975 12.102 -17.703 0.52 16.96 99 VAL A O 1
ATOM 826 N N . SER A 1 97 ? -18.795 13.333 -17.903 1.00 17.92 100 SER A N 1
ATOM 827 C CA . SER A 1 97 ? -18.161 14.138 -18.952 1.00 19.63 100 SER A CA 1
ATOM 828 C C . SER A 1 97 ? -17.118 15.097 -18.452 1.00 17.47 100 SER A C 1
ATOM 829 O O . SER A 1 97 ? -17.061 15.486 -17.275 1.00 16.32 100 SER A O 1
ATOM 832 N N . LYS A 1 98 ? -16.247 15.506 -19.369 1.00 16.90 101 LYS A N 1
ATOM 833 C CA . LYS A 1 98 ? -15.263 16.533 -19.038 1.00 16.47 101 LYS A CA 1
ATOM 834 C C . LYS A 1 98 ? -15.956 17.789 -18.519 1.00 16.16 101 LYS A C 1
ATOM 835 O O . LYS A 1 98 ? -15.486 18.410 -17.559 1.00 16.31 101 LYS A O 1
ATOM 841 N N . ASP A 1 99 ? -17.081 18.200 -19.126 1.00 17.18 102 ASP A N 1
ATOM 842 C CA . ASP A 1 99 ? -17.775 19.403 -18.648 1.00 18.70 102 ASP A CA 1
ATOM 843 C C . ASP A 1 99 ? -18.220 19.277 -17.198 1.00 17.88 102 ASP A C 1
ATOM 844 O O . ASP A 1 99 ? -18.138 20.228 -16.413 1.00 18.78 102 ASP A O 1
ATOM 849 N N . THR A 1 100 ? -18.698 18.105 -16.813 1.00 16.70 103 THR A N 1
ATOM 850 C CA . THR A 1 100 ? -19.154 17.866 -15.423 1.00 17.80 103 THR A CA 1
ATOM 851 C C . THR A 1 100 ? -18.017 18.111 -14.460 1.00 15.70 103 THR A C 1
ATOM 852 O O . THR A 1 100 ? -18.090 18.733 -13.398 1.00 17.22 103 THR A O 1
ATOM 856 N N . LEU A 1 101 ? -16.837 17.575 -14.851 1.00 13.38 104 LEU A N 1
ATOM 857 C CA . LEU A 1 101 ? -15.627 17.719 -14.017 1.00 13.70 104 LEU A CA 1
ATOM 858 C C . LEU A 1 101 ? -15.151 19.153 -13.987 1.00 15.50 104 LEU A C 1
ATOM 859 O O . LEU A 1 101 ? -14.796 19.639 -12.905 1.00 16.50 104 LEU A O 1
ATOM 864 N N . ALA A 1 102 ? -15.137 19.835 -15.145 1.00 17.23 105 ALA A N 1
ATOM 865 C CA . ALA A 1 102 ? -14.684 21.234 -15.163 1.00 19.53 105 ALA A CA 1
ATOM 866 C C . ALA A 1 102 ? -15.570 22.123 -14.305 1.00 21.65 105 ALA A C 1
ATOM 867 O O . ALA A 1 102 ? -15.048 23.033 -13.659 1.00 23.67 105 ALA A O 1
ATOM 869 N N . THR A 1 103 ? -16.875 21.863 -14.301 1.00 23.14 106 THR A N 1
ATOM 870 C CA . THR A 1 103 ? -17.768 22.599 -13.396 1.00 24.99 106 THR A CA 1
ATOM 871 C C . THR A 1 103 ? -17.382 22.492 -11.946 1.00 21.44 106 THR A C 1
ATOM 872 O O . THR A 1 103 ? -17.395 23.479 -11.164 1.00 23.08 106 THR A O 1
ATOM 876 N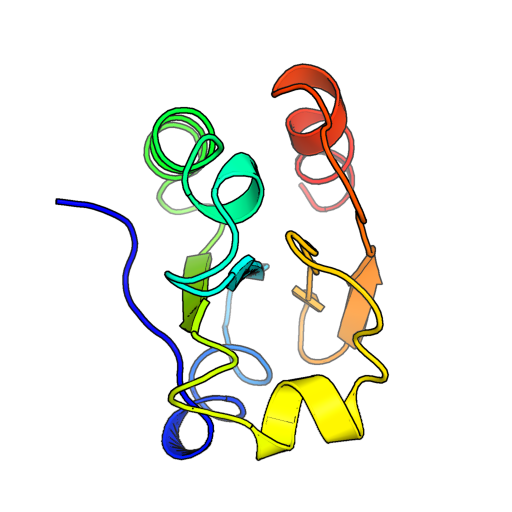 N A SER A 1 104 ? -17.012 21.298 -11.476 0.31 19.00 107 SER A N 1
ATOM 877 N N B SER A 1 104 ? -17.023 21.258 -11.553 0.69 19.32 107 SER A N 1
ATOM 878 C CA A SER A 1 104 ? -16.602 21.198 -10.078 0.31 16.93 107 SER A CA 1
ATOM 879 C CA B SER A 1 104 ? -16.654 21.069 -10.153 0.69 16.98 107 SER A CA 1
ATOM 880 C C A SER A 1 104 ? -15.239 21.825 -9.855 0.31 15.21 107 SER A C 1
ATOM 881 C C B SER A 1 104 ? -15.303 21.734 -9.894 0.69 14.94 107 SER A C 1
ATOM 882 O O A SER A 1 104 ? -14.941 22.498 -8.875 0.31 16.86 107 SER A O 1
ATOM 883 O O B SER A 1 104 ? -15.179 22.356 -8.850 0.69 15.82 107 SER A O 1
ATOM 888 N N . ILE A 1 105 ? -14.348 21.589 -10.831 1.00 14.11 108 ILE A N 1
ATOM 889 C CA . ILE A 1 105 ? -13.014 22.189 -10.660 1.00 13.19 108 ILE A CA 1
ATOM 890 C C . ILE A 1 105 ? -13.122 23.715 -10.528 1.00 14.55 108 ILE A C 1
ATOM 891 O O . ILE A 1 105 ? -12.525 24.349 -9.662 1.00 16.30 108 ILE A O 1
ATOM 896 N N . ASN A 1 106 ? -13.911 24.281 -11.424 1.00 15.25 109 ASN A N 1
ATOM 897 C CA . ASN A 1 106 ? -14.003 25.752 -11.470 1.00 17.12 109 ASN A CA 1
ATOM 898 C C . ASN A 1 106 ? -14.590 26.323 -10.188 1.00 19.19 109 ASN A C 1
ATOM 899 O O . ASN A 1 106 ? -14.271 27.502 -9.890 1.00 24.98 109 ASN A O 1
ATOM 904 N N . LYS A 1 107 ? -15.392 25.569 -9.460 1.00 20.06 110 LYS A N 1
ATOM 905 C CA . LYS A 1 107 ? -16.016 26.011 -8.192 1.00 21.77 110 LYS A CA 1
ATOM 906 C C . LYS A 1 107 ? -14.900 26.367 -7.216 1.00 22.99 110 LYS A C 1
ATOM 907 O O . LYS A 1 107 ? -14.959 27.244 -6.337 1.00 25.60 110 LYS A O 1
ATOM 913 N N . PHE A 1 108 ? -13.751 25.713 -7.270 1.00 25.11 111 PHE A N 1
ATOM 914 C CA . PHE A 1 108 ? -12.702 25.924 -6.270 1.00 28.77 111 PHE A CA 1
ATOM 915 C C . PHE A 1 108 ? -11.626 26.866 -6.816 1.00 32.90 111 PHE A C 1
ATOM 916 O O . PHE A 1 108 ? -10.556 26.983 -6.190 1.00 36.17 111 PHE A O 1
ATOM 924 N N . LEU A 1 109 ? -11.905 27.515 -7.947 1.00 35.88 112 LEU A N 1
ATOM 925 C CA . LEU A 1 109 ? -11.091 28.568 -8.562 1.00 39.38 112 LEU A CA 1
ATOM 926 C C . LEU A 1 109 ? -11.689 29.946 -8.271 1.00 41.72 112 LEU A C 1
ATOM 927 O O . LEU A 1 109 ? -12.755 30.284 -8.785 1.00 42.21 112 LEU A O 1
#

CATH classification: 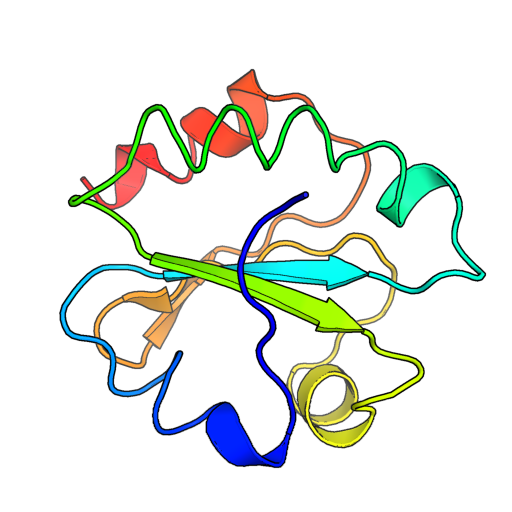3.40.30.10

GO terms:
  GO:0004857 enzyme inhibitor activity (F, IDA)
  GO:0008047 enzyme activator activity (F, IDA)
  GO:0043085 positive regulation of catalytic activity (P, IDA)
  GO:0043086 negative regulation of catalytic activity (P, IDA)
  GO:0006109 regulation of carbohydrate metabolic process (P, IDA)
  GO:0009570 chloroplast stroma (C, IDA)
  GO:0010319 stromule (C, IDA)
  GO:0009409 response to cold (P, IEP)
  GO:0048046 apoplast (C, HDA)
  GO:0005576 extracellular region (C, HDA)
  GO:0009507 chloroplast (C, HDA)
  GO:0009570 chloroplast stroma (C, HDA)
  GO:0009579 thylakoid (C, HDA)
  GO:0009941 chloroplast envelope (C, HDA)
  GO:1901149 salicylic acid binding (F, HDA)
  GO:0005515 protein binding (F, IPI)

Organism: Arabidopsis thaliana (NCBI:txid3702)

Secondary structure (DSSP, 8-state):
--SPB--GGGHIIIIIT-SS-EEEEEE-TT-HHHHHTHHHHHHHHHHTBTTBEEEEEETTT--HHHHHTT--SSSEEEEEETTEEEEEEESS--HHHHHHHHHHT-

InterPro domains:
  IPR005746 Thioredoxin [TIGR01068] (80-178)
  IPR013766 Thioredoxin domain [PF00085] (78-176)
  IPR013766 Thioredoxin domain [PS51352] (67-179)
  IPR017937 Thioredoxin, conserved site [PS00194] (96-114)
  IPR036249 Thioredoxin-like superfamily [SSF52833] (72-179)

Nearest PDB structures (foldseek):
  7c65-assembly1_A  TM=1.010E+00  e=1.828E-23  Arabidopsis thaliana
  1fb6-assembly2_B  TM=9.933E-01  e=5.353E-16  Spinacia oleracea
  2puk-assembly2_G  TM=9.845E-01  e=3.611E-16  Spinacia oleracea
  2yj7-assembly2_B  TM=9.826E-01  e=1.102E-15  synthetic construct
  4wxt-assembly1_A  TM=9.465E-01  e=2.555E-13  Mycobacterium avium subsp. hominissuis 3388

Radius of gyration: 12.35 Å; Cα contacts (8 Å, |Δi|>4): 199; chains: 1; bounding box: 22×33×26 Å

Sequence (106 aa):
TGIPVVNDSTWDSSLVLKADDEEPVFVDFWAPWCGPSKMMIIDPIIVNELAQQKYAGQFKFYKLNTDESPATPGQYGVRSIPTIIMIIFVNGEKKDTIIIIGGAAVVSKDTLATSSINKFL

Foldseek 3Di:
DAAAADAQVCCCPPAQQDPAKEKEWEAAPVDVLSVVQGVLNRVVCVVCPPRYHYHYYHCVRHVPVCVVVVPDDPGKMWIDDNRRTDDIDHTNDDSVVVVVVVVVRD